Protein AF-A0A968NMX8-F1 (afdb_monomer_lite)

Structure (mmCIF, N/CA/C/O backbone):
data_AF-A0A968NMX8-F1
#
_entry.id   AF-A0A968NMX8-F1
#
loop_
_atom_site.group_PDB
_atom_site.id
_atom_site.type_symbol
_atom_site.label_atom_id
_atom_site.label_alt_id
_atom_site.label_comp_id
_atom_site.label_asym_id
_atom_site.label_entity_id
_atom_site.label_seq_id
_atom_site.pdbx_PDB_ins_code
_atom_site.Cartn_x
_atom_site.Cartn_y
_atom_site.Cartn_z
_atom_site.occupancy
_atom_site.B_iso_or_equiv
_atom_site.auth_seq_id
_atom_site.auth_comp_id
_atom_site.auth_asym_id
_atom_site.auth_atom_id
_atom_site.pdbx_PDB_model_num
ATOM 1 N N . MET A 1 1 ? 4.870 7.006 -4.780 1.00 85.50 1 MET A N 1
ATOM 2 C CA . MET A 1 1 ? 3.868 5.927 -4.674 1.00 85.50 1 MET A CA 1
ATOM 3 C C . MET A 1 1 ? 2.583 6.487 -4.098 1.00 85.50 1 MET A C 1
ATOM 5 O O . MET A 1 1 ? 2.633 7.266 -3.152 1.00 85.50 1 MET A O 1
ATOM 9 N N . ARG A 1 2 ? 1.439 6.051 -4.624 1.00 93.38 2 ARG A N 1
ATOM 10 C CA . ARG A 1 2 ? 0.101 6.561 -4.286 1.00 93.38 2 ARG A CA 1
ATOM 11 C C . ARG A 1 2 ? -0.629 5.731 -3.221 1.00 93.38 2 ARG A C 1
ATOM 13 O O . ARG A 1 2 ? -1.847 5.814 -3.096 1.00 93.38 2 ARG A O 1
ATOM 20 N N . VAL A 1 3 ? 0.099 4.961 -2.408 1.00 95.81 3 VAL A N 1
ATOM 21 C CA . VAL A 1 3 ? -0.470 4.054 -1.386 1.00 95.81 3 VAL A CA 1
ATOM 22 C C . VAL A 1 3 ? -1.419 4.794 -0.436 1.00 95.81 3 VAL A C 1
ATOM 24 O O . VAL A 1 3 ? -2.554 4.360 -0.250 1.00 95.81 3 VAL A O 1
ATOM 27 N N . ARG A 1 4 ? -1.004 5.951 0.108 1.00 96.62 4 ARG A N 1
ATOM 28 C CA . ARG A 1 4 ? -1.848 6.770 0.999 1.00 96.62 4 ARG A CA 1
ATOM 29 C C . ARG A 1 4 ? -3.142 7.211 0.317 1.00 96.62 4 ARG A C 1
ATOM 31 O O . ARG A 1 4 ? -4.202 7.153 0.932 1.00 96.62 4 ARG A O 1
ATOM 38 N N . TYR A 1 5 ? -3.053 7.641 -0.940 1.00 96.50 5 TYR A N 1
ATOM 39 C CA . TYR A 1 5 ? -4.201 8.104 -1.716 1.00 96.50 5 TYR A CA 1
ATOM 40 C C . TYR A 1 5 ? -5.244 6.990 -1.879 1.00 96.50 5 TYR A C 1
ATOM 42 O O . TYR A 1 5 ? -6.398 7.170 -1.492 1.00 96.50 5 TYR A O 1
ATOM 50 N N . TYR A 1 6 ? -4.835 5.811 -2.359 1.00 97.94 6 TYR A N 1
ATOM 51 C CA . TYR A 1 6 ? -5.762 4.692 -2.550 1.00 97.94 6 TYR A CA 1
ATOM 52 C C . TYR A 1 6 ? -6.266 4.106 -1.230 1.00 97.94 6 TYR A C 1
ATOM 54 O O . TYR A 1 6 ? -7.437 3.741 -1.143 1.00 97.94 6 TYR A O 1
ATOM 62 N N . ARG A 1 7 ? -5.439 4.085 -0.174 1.00 98.12 7 ARG A N 1
ATOM 63 C CA . ARG A 1 7 ? -5.878 3.645 1.158 1.00 98.12 7 ARG A CA 1
ATOM 64 C C . ARG A 1 7 ? -7.001 4.531 1.701 1.00 98.12 7 ARG A C 1
ATOM 66 O O . ARG A 1 7 ? -8.004 4.008 2.183 1.00 98.12 7 ARG A O 1
ATOM 73 N N . LEU A 1 8 ? -6.839 5.854 1.618 1.00 98.19 8 LEU A N 1
ATOM 74 C CA . LEU A 1 8 ? -7.848 6.810 2.083 1.00 98.19 8 LEU A CA 1
ATOM 75 C C . LEU A 1 8 ? -9.121 6.743 1.234 1.00 98.19 8 LEU A C 1
ATOM 77 O O . LEU A 1 8 ? -10.212 6.705 1.792 1.00 98.19 8 LEU A O 1
ATOM 81 N N . ARG A 1 9 ? -8.992 6.637 -0.095 1.00 97.88 9 ARG A N 1
ATOM 82 C CA . ARG A 1 9 ? -10.134 6.450 -1.006 1.00 97.88 9 ARG A CA 1
ATOM 83 C C . ARG A 1 9 ? -10.906 5.154 -0.725 1.00 97.88 9 ARG A C 1
ATOM 85 O O . ARG A 1 9 ? -12.115 5.114 -0.918 1.00 97.88 9 ARG A O 1
ATOM 92 N N . ALA A 1 10 ? -10.224 4.113 -0.251 1.00 97.38 10 ALA A N 1
ATOM 93 C CA . ALA A 1 10 ? -10.834 2.852 0.164 1.00 97.38 10 ALA A CA 1
ATOM 94 C C . ALA A 1 10 ? -11.379 2.862 1.610 1.00 97.38 10 ALA A C 1
ATOM 96 O O . ALA A 1 10 ? -11.877 1.831 2.063 1.00 97.38 10 ALA A O 1
ATOM 97 N N . GLY A 1 11 ? -11.262 3.975 2.349 1.00 98.00 11 GLY A N 1
ATOM 98 C CA . GLY A 1 11 ? -11.748 4.096 3.729 1.00 98.00 11 GLY A CA 1
ATOM 99 C C . GLY A 1 11 ? -10.994 3.233 4.747 1.00 98.00 11 GLY A C 1
ATOM 100 O O . GLY A 1 11 ? -11.551 2.866 5.778 1.00 98.00 11 GLY A O 1
ATOM 101 N N . LEU A 1 12 ? -9.743 2.860 4.464 1.00 98.25 12 LEU A N 1
ATOM 102 C CA . LEU A 1 12 ? -8.984 1.923 5.298 1.00 98.25 12 LEU A CA 1
ATOM 103 C C . LEU A 1 12 ? -8.095 2.649 6.305 1.00 98.25 12 LEU A C 1
ATOM 105 O O . LEU A 1 12 ? -7.385 3.585 5.939 1.00 98.25 12 LEU A O 1
ATOM 109 N N . SER A 1 13 ? -8.027 2.156 7.545 1.00 98.44 13 SER A N 1
ATOM 110 C CA . SER A 1 13 ? -6.909 2.471 8.445 1.00 98.44 13 SER A CA 1
ATOM 111 C C . SER A 1 13 ? -5.614 1.803 7.958 1.00 98.44 13 SER A C 1
ATOM 113 O O . SER A 1 13 ? -5.622 0.976 7.039 1.00 98.44 13 SER A O 1
ATOM 115 N N . ARG A 1 14 ? -4.471 2.165 8.550 1.00 98.38 14 ARG A N 1
ATOM 116 C CA . ARG A 1 14 ? -3.189 1.524 8.211 1.00 98.38 14 ARG A CA 1
ATOM 117 C C . ARG A 1 1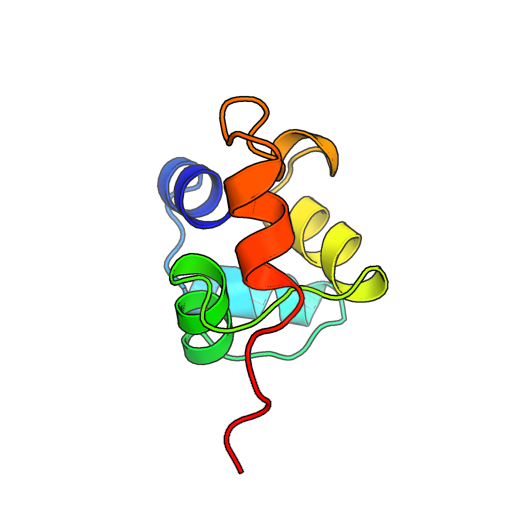4 ? -3.180 0.061 8.633 1.00 98.38 14 ARG A C 1
ATOM 119 O O . ARG A 1 14 ? -2.678 -0.778 7.897 1.00 98.38 14 ARG A O 1
ATOM 126 N N . GLU A 1 15 ? -3.784 -0.225 9.774 1.00 98.38 15 GLU A N 1
ATOM 127 C CA . GLU A 1 15 ? -3.954 -1.553 10.353 1.00 98.38 15 GLU A CA 1
ATOM 128 C C . GLU A 1 15 ? -4.876 -2.398 9.471 1.00 98.38 15 GLU A C 1
ATOM 130 O O . GLU A 1 15 ? -4.564 -3.547 9.181 1.00 98.38 15 GLU A O 1
ATOM 135 N N . ALA A 1 16 ? -5.958 -1.809 8.950 1.00 98.56 16 ALA A N 1
ATOM 136 C CA . ALA A 1 16 ? -6.852 -2.493 8.022 1.00 98.56 16 ALA A CA 1
ATOM 137 C C . ALA A 1 16 ? -6.158 -2.836 6.694 1.00 98.56 16 ALA A C 1
ATOM 139 O O . ALA A 1 16 ? -6.357 -3.927 6.160 1.00 98.56 16 ALA A O 1
ATOM 140 N N . LEU A 1 17 ? -5.324 -1.936 6.156 1.00 98.50 17 LEU A N 1
ATOM 141 C CA . LEU A 1 17 ? -4.521 -2.247 4.969 1.00 98.50 17 LEU A CA 1
ATOM 142 C C . LEU A 1 17 ? -3.481 -3.336 5.267 1.00 98.50 17 LEU A C 1
ATOM 144 O O . LEU A 1 17 ? -3.334 -4.264 4.479 1.00 98.50 17 LEU A O 1
ATOM 148 N N . ALA A 1 18 ? -2.804 -3.248 6.410 1.00 98.50 18 ALA A N 1
ATOM 149 C CA . ALA A 1 18 ? -1.823 -4.234 6.842 1.00 98.50 18 ALA A CA 1
ATOM 150 C C . ALA A 1 18 ? -2.445 -5.638 6.986 1.00 98.50 18 ALA A C 1
ATOM 152 O O . ALA A 1 18 ? -1.913 -6.601 6.443 1.00 98.50 18 ALA A O 1
ATOM 153 N N . ALA A 1 19 ? -3.637 -5.740 7.582 1.00 98.44 19 ALA A N 1
ATOM 154 C CA . ALA A 1 19 ? -4.386 -6.993 7.671 1.00 98.44 19 ALA A CA 1
ATOM 155 C C . ALA A 1 19 ? -4.746 -7.571 6.288 1.00 98.44 19 ALA A C 1
ATOM 157 O O . ALA A 1 19 ? -4.669 -8.782 6.078 1.00 98.44 19 ALA A O 1
ATOM 158 N N . ARG A 1 20 ? -5.090 -6.718 5.310 1.00 98.44 20 ARG A N 1
ATOM 159 C CA . ARG A 1 20 ? -5.329 -7.158 3.923 1.00 98.44 20 ARG A CA 1
ATOM 160 C C . ARG A 1 20 ? -4.062 -7.659 3.236 1.00 98.44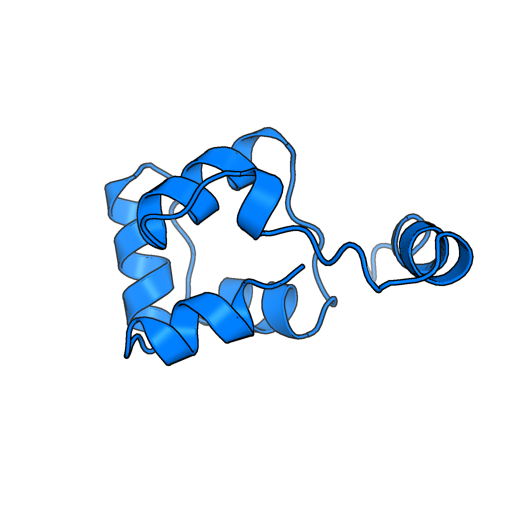 20 ARG A C 1
ATOM 162 O O . ARG A 1 20 ? -4.144 -8.624 2.483 1.00 98.44 20 A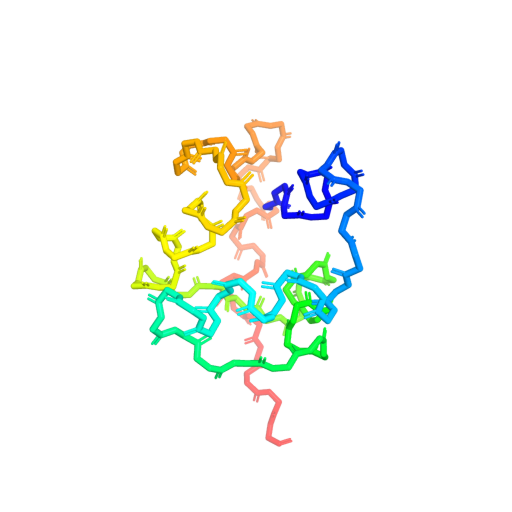RG A O 1
ATOM 169 N N . CYS A 1 21 ? -2.917 -7.026 3.488 1.00 98.19 21 CYS A N 1
ATOM 170 C CA . CYS A 1 21 ? -1.625 -7.534 3.030 1.00 98.19 21 CYS A CA 1
ATOM 171 C C . CYS A 1 21 ? -1.333 -8.914 3.640 1.00 98.19 21 CYS A C 1
ATOM 173 O O . CYS A 1 21 ? -0.975 -9.829 2.899 1.00 98.19 21 CYS A O 1
ATOM 175 N N . GLY A 1 22 ? -1.591 -9.095 4.941 1.00 98.00 22 GLY A N 1
ATOM 176 C CA . GLY A 1 22 ? -1.444 -10.382 5.631 1.00 98.00 22 GLY A CA 1
ATOM 177 C C . GLY A 1 22 ? -2.305 -11.483 5.010 1.00 98.00 22 GLY A C 1
ATOM 178 O O . GLY A 1 22 ? -1.798 -12.547 4.666 1.00 98.00 22 GLY A O 1
ATOM 179 N N . ALA A 1 23 ? -3.581 -11.193 4.730 1.00 97.69 23 ALA A N 1
ATOM 180 C CA . ALA A 1 23 ? -4.484 -12.113 4.026 1.00 97.69 23 ALA A CA 1
ATOM 181 C C . ALA A 1 23 ? -4.035 -12.451 2.587 1.00 97.69 23 ALA A C 1
ATOM 183 O O . ALA A 1 23 ? -4.492 -13.433 2.003 1.00 97.69 23 ALA A O 1
ATOM 184 N N . ALA A 1 24 ? -3.151 -11.641 2.004 1.00 95.38 24 ALA A N 1
ATOM 185 C CA . ALA A 1 24 ? -2.547 -11.863 0.697 1.00 95.38 24 ALA A CA 1
ATOM 186 C C . ALA A 1 24 ? -1.121 -12.451 0.773 1.00 95.38 24 ALA A C 1
ATOM 188 O O . ALA A 1 24 ? -0.475 -12.569 -0.267 1.00 95.38 24 ALA A O 1
ATOM 189 N N . GLY A 1 25 ? -0.655 -12.848 1.964 1.00 95.75 25 GLY A N 1
ATOM 190 C CA . GLY A 1 25 ? 0.628 -13.524 2.178 1.00 95.75 25 GLY A CA 1
ATOM 191 C C . GLY A 1 25 ? 1.789 -12.614 2.593 1.00 95.75 25 GLY A C 1
ATOM 192 O O . GLY A 1 25 ? 2.920 -13.086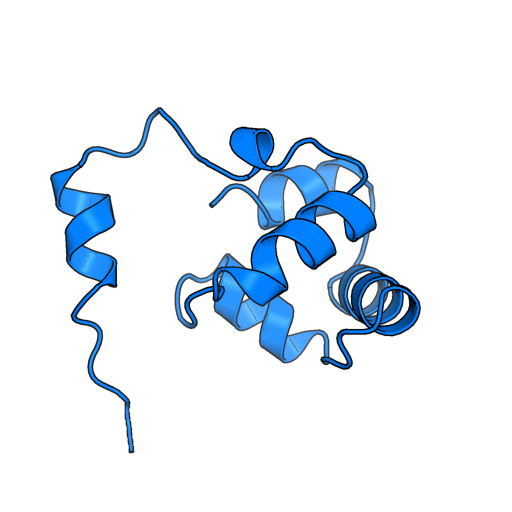 2.656 1.00 95.75 25 GLY A O 1
ATOM 193 N N . TRP A 1 26 ? 1.540 -11.332 2.883 1.00 97.88 26 TRP A N 1
ATOM 194 C CA . TRP A 1 26 ? 2.560 -10.393 3.365 1.00 97.88 26 TRP A CA 1
ATOM 195 C C . TRP A 1 26 ? 2.218 -9.882 4.763 1.00 97.88 26 TRP A C 1
ATOM 197 O O . TRP A 1 26 ? 1.470 -8.916 4.924 1.00 97.88 26 TRP A O 1
ATOM 207 N N . ASP A 1 27 ? 2.762 -10.556 5.775 1.00 96.56 27 ASP A N 1
ATOM 208 C CA . ASP A 1 27 ? 2.520 -10.230 7.178 1.00 96.56 27 ASP A CA 1
ATOM 209 C C . ASP A 1 27 ? 3.326 -8.997 7.617 1.00 96.56 27 ASP A C 1
ATOM 211 O O . ASP A 1 27 ? 4.555 -9.018 7.723 1.00 96.56 27 ASP A O 1
ATOM 215 N N . ILE A 1 28 ? 2.620 -7.887 7.824 1.00 96.94 28 ILE A N 1
ATOM 216 C CA . ILE A 1 28 ? 3.173 -6.600 8.245 1.00 96.94 28 ILE A CA 1
ATOM 217 C C . ILE A 1 28 ? 2.197 -5.888 9.181 1.00 96.94 28 ILE A C 1
ATOM 219 O O . ILE A 1 28 ? 0.995 -6.119 9.147 1.00 96.94 28 ILE A O 1
ATOM 223 N N . GLY A 1 29 ? 2.708 -4.948 9.979 1.00 97.38 29 GLY A N 1
ATOM 224 C CA . GLY A 1 29 ? 1.886 -4.055 10.801 1.00 97.38 29 GLY A CA 1
ATOM 225 C C . GLY A 1 29 ? 1.611 -2.690 10.156 1.00 97.38 29 GLY A C 1
ATOM 226 O O . GLY A 1 29 ? 2.284 -2.268 9.209 1.00 97.38 29 GLY A O 1
ATOM 227 N N . GLY A 1 30 ? 0.683 -1.928 10.747 1.00 96.75 30 GLY A N 1
ATOM 228 C CA . GLY A 1 30 ? 0.354 -0.556 10.325 1.00 96.75 30 GLY A CA 1
ATOM 229 C C . GLY A 1 30 ? 1.551 0.409 10.342 1.00 96.75 30 GLY A C 1
ATOM 230 O O . GLY A 1 30 ? 1.629 1.323 9.519 1.00 96.75 30 GLY A O 1
ATOM 231 N N . GLY A 1 31 ? 2.548 0.165 11.202 1.00 97.69 31 GLY A N 1
ATOM 232 C CA . GLY A 1 31 ? 3.807 0.918 11.220 1.00 97.69 31 GLY A CA 1
ATOM 233 C C . GLY A 1 31 ? 4.642 0.756 9.942 1.00 97.69 31 GLY A C 1
ATOM 234 O O . GLY A 1 31 ? 5.265 1.718 9.489 1.00 97.69 31 GLY A O 1
ATOM 235 N N . THR A 1 32 ? 4.621 -0.423 9.312 1.00 97.00 32 THR A N 1
ATOM 236 C CA . THR A 1 32 ? 5.272 -0.645 8.009 1.00 97.00 32 THR A CA 1
ATOM 237 C C . THR A 1 32 ? 4.570 0.157 6.920 1.00 97.00 32 THR A C 1
ATOM 239 O O . THR A 1 32 ? 5.236 0.870 6.169 1.00 97.00 32 THR A O 1
ATOM 242 N N . ILE A 1 33 ? 3.232 0.137 6.900 1.00 97.81 33 ILE A N 1
ATOM 243 C CA . ILE A 1 33 ? 2.430 0.971 5.995 1.00 97.81 33 ILE A CA 1
ATOM 244 C C . ILE A 1 33 ? 2.751 2.458 6.199 1.00 97.81 33 ILE A C 1
ATOM 246 O O . ILE A 1 33 ? 2.996 3.163 5.225 1.00 97.81 33 ILE A O 1
ATOM 250 N N . ALA A 1 34 ? 2.831 2.937 7.445 1.00 96.62 34 ALA A N 1
ATOM 251 C CA . ALA A 1 34 ? 3.179 4.330 7.736 1.00 96.62 34 ALA A CA 1
ATOM 252 C C . ALA A 1 34 ? 4.554 4.727 7.167 1.00 96.62 34 ALA A C 1
ATOM 254 O O . ALA A 1 34 ? 4.697 5.808 6.596 1.00 96.62 34 ALA A O 1
ATOM 255 N N . LYS A 1 35 ? 5.561 3.848 7.282 1.00 94.44 35 LYS A N 1
ATOM 256 C CA . LYS A 1 35 ? 6.897 4.083 6.711 1.00 94.44 35 LYS A CA 1
ATOM 257 C C . LYS A 1 35 ? 6.865 4.131 5.182 1.00 94.44 35 LYS A C 1
ATOM 259 O O . LYS A 1 35 ? 7.554 4.975 4.614 1.00 94.44 35 LYS A O 1
ATOM 264 N N . ILE A 1 36 ? 6.066 3.284 4.531 1.00 93.62 36 ILE A N 1
ATOM 265 C CA . ILE A 1 36 ? 5.873 3.305 3.071 1.00 93.62 36 ILE A CA 1
ATOM 266 C C . ILE A 1 36 ? 5.202 4.616 2.640 1.00 93.62 36 ILE A C 1
ATOM 268 O O . ILE A 1 36 ? 5.705 5.304 1.756 1.00 93.62 36 ILE A O 1
ATOM 272 N N . GLU A 1 37 ? 4.112 5.014 3.304 1.00 93.88 37 GLU A N 1
ATOM 273 C CA . GLU A 1 37 ? 3.398 6.268 3.012 1.00 93.88 37 GLU A CA 1
ATOM 274 C C . GLU A 1 37 ? 4.265 7.518 3.201 1.00 93.88 37 GLU A C 1
ATOM 276 O O . GLU A 1 37 ? 4.070 8.513 2.508 1.00 93.88 37 GLU A O 1
ATOM 281 N N . ALA A 1 38 ? 5.205 7.476 4.147 1.00 90.50 38 ALA A N 1
ATOM 282 C CA . ALA A 1 38 ? 6.147 8.557 4.422 1.00 90.50 38 ALA A CA 1
ATOM 283 C C . ALA A 1 38 ? 7.442 8.461 3.593 1.00 90.50 38 ALA A C 1
ATOM 285 O O . ALA A 1 38 ? 8.394 9.194 3.866 1.00 90.50 38 ALA A O 1
ATOM 286 N N . PHE A 1 39 ? 7.523 7.532 2.632 1.00 85.75 39 PHE A N 1
ATOM 287 C CA . PHE A 1 39 ? 8.728 7.258 1.842 1.00 85.75 39 PHE A CA 1
ATOM 288 C C . PHE A 1 39 ? 9.972 6.948 2.696 1.00 85.75 39 PHE A C 1
ATOM 290 O O . PHE A 1 39 ? 11.105 7.170 2.275 1.00 85.75 39 PHE A O 1
ATOM 297 N N . ARG A 1 40 ? 9.792 6.455 3.923 1.00 86.94 40 ARG A N 1
ATOM 298 C CA . ARG A 1 40 ? 10.873 6.051 4.841 1.00 86.94 40 ARG A CA 1
ATOM 299 C C . ARG A 1 40 ? 11.286 4.593 4.655 1.00 86.94 40 ARG A C 1
ATOM 301 O O . ARG A 1 40 ? 12.298 4.188 5.213 1.00 86.94 40 ARG A O 1
ATOM 308 N N . ARG A 1 41 ? 10.505 3.826 3.894 1.00 88.81 41 ARG A N 1
ATOM 309 C CA . ARG A 1 41 ? 10.790 2.457 3.464 1.00 88.81 41 ARG A CA 1
ATOM 310 C C . ARG A 1 41 ? 10.367 2.306 2.006 1.00 88.81 41 ARG A C 1
ATOM 312 O O . ARG A 1 41 ? 9.272 2.738 1.650 1.00 88.81 41 ARG A O 1
ATOM 319 N N . SER A 1 42 ? 11.227 1.688 1.206 1.00 88.38 42 SER A N 1
ATOM 320 C CA . SER A 1 42 ? 10.908 1.271 -0.159 1.00 88.38 42 SER A CA 1
ATOM 321 C C . SER A 1 42 ? 10.067 -0.005 -0.152 1.00 88.38 42 SER A C 1
ATOM 323 O O . SER A 1 42 ? 10.138 -0.794 0.790 1.00 88.38 42 SER A O 1
ATOM 325 N N . VAL A 1 43 ? 9.272 -0.181 -1.201 1.00 91.62 43 VAL A N 1
ATOM 326 C CA . VAL A 1 43 ? 8.516 -1.407 -1.471 1.00 91.62 43 VAL A CA 1
ATOM 327 C C . VAL A 1 43 ? 9.332 -2.230 -2.460 1.00 91.62 43 VAL A C 1
ATOM 329 O O . VAL A 1 43 ? 9.758 -1.687 -3.478 1.00 91.62 43 VAL A O 1
ATOM 332 N N . TYR A 1 44 ? 9.571 -3.501 -2.155 1.00 91.88 44 TYR A N 1
ATOM 333 C CA . TYR A 1 44 ? 10.261 -4.417 -3.064 1.00 91.88 44 TYR A CA 1
ATOM 334 C C . TYR A 1 44 ? 9.335 -4.904 -4.182 1.00 91.88 44 TYR A C 1
ATOM 336 O O . TYR A 1 44 ? 8.113 -4.940 -4.023 1.00 91.88 44 TYR A O 1
ATOM 344 N N . ASP A 1 45 ? 9.918 -5.367 -5.286 1.00 93.31 45 ASP A N 1
ATOM 345 C CA . ASP A 1 45 ? 9.172 -5.828 -6.465 1.00 93.31 45 ASP A CA 1
ATOM 346 C C . ASP A 1 45 ? 8.141 -6.917 -6.128 1.00 93.31 45 ASP A C 1
ATOM 348 O O . ASP A 1 45 ? 7.030 -6.897 -6.647 1.00 93.31 45 ASP A O 1
ATOM 352 N N . ALA A 1 46 ? 8.462 -7.823 -5.197 1.00 94.25 46 ALA A N 1
ATOM 353 C CA . ALA A 1 46 ? 7.547 -8.874 -4.740 1.00 94.25 46 ALA A CA 1
ATOM 354 C C . ALA A 1 46 ? 6.417 -8.364 -3.818 1.00 94.25 46 ALA A C 1
ATOM 356 O O . ALA A 1 46 ? 5.350 -8.972 -3.750 1.00 94.25 46 ALA A O 1
ATOM 357 N N . GLU A 1 47 ? 6.620 -7.244 -3.118 1.00 95.81 47 GLU A N 1
ATOM 358 C CA . GLU A 1 47 ? 5.614 -6.632 -2.235 1.00 95.81 47 GLU A CA 1
ATOM 359 C C . GLU A 1 47 ? 4.582 -5.818 -3.042 1.00 95.81 47 GLU A C 1
ATOM 361 O O . GLU A 1 47 ? 3.430 -5.647 -2.629 1.00 95.81 47 GLU A O 1
ATOM 366 N N . LEU A 1 48 ? 4.978 -5.322 -4.217 1.00 95.62 48 LEU A N 1
ATOM 367 C CA . LEU A 1 48 ? 4.174 -4.420 -5.035 1.00 95.62 48 LEU A CA 1
ATOM 368 C C . LEU A 1 48 ? 2.853 -5.050 -5.541 1.00 95.62 48 LEU A C 1
ATOM 370 O O . LEU A 1 48 ? 1.804 -4.419 -5.359 1.00 95.62 48 LEU A O 1
ATOM 374 N N . PRO A 1 49 ? 2.826 -6.287 -6.086 1.00 97.31 49 PRO A N 1
ATOM 375 C CA . PRO A 1 49 ? 1.579 -6.963 -6.447 1.00 97.31 49 PRO A CA 1
ATOM 376 C C . PRO A 1 49 ? 0.652 -7.190 -5.249 1.00 97.31 49 PRO A C 1
ATOM 378 O O . PRO A 1 49 ? -0.571 -7.108 -5.386 1.00 97.31 49 PRO A O 1
ATOM 381 N N . VAL A 1 50 ? 1.216 -7.443 -4.062 1.00 97.94 50 VAL A N 1
ATOM 382 C CA . VAL A 1 50 ? 0.438 -7.654 -2.835 1.00 97.94 50 VAL A CA 1
ATOM 383 C C . VAL A 1 50 ? -0.265 -6.364 -2.414 1.00 97.94 50 VAL A C 1
ATOM 385 O O . VAL A 1 50 ? -1.462 -6.387 -2.124 1.00 97.94 50 VAL A O 1
ATOM 388 N N . LEU A 1 51 ? 0.434 -5.225 -2.459 1.00 97.50 51 LEU A N 1
ATOM 389 C CA . LEU A 1 51 ? -0.162 -3.909 -2.203 1.00 97.50 51 LEU A CA 1
ATOM 390 C C . LEU A 1 51 ? -1.286 -3.581 -3.184 1.00 97.50 51 LEU A C 1
ATOM 392 O O . LEU A 1 51 ? -2.359 -3.149 -2.758 1.00 97.50 51 LEU A O 1
ATOM 396 N N . ALA A 1 52 ? -1.054 -3.802 -4.480 1.00 97.75 52 ALA A N 1
ATOM 397 C CA . ALA A 1 52 ? -2.050 -3.557 -5.519 1.00 97.75 52 ALA A CA 1
ATOM 398 C C . ALA A 1 52 ? -3.314 -4.402 -5.276 1.00 97.75 52 ALA A C 1
ATOM 400 O O . ALA A 1 52 ? -4.430 -3.873 -5.242 1.00 97.75 52 ALA A O 1
ATOM 401 N N . LYS A 1 53 ? -3.136 -5.696 -4.970 1.00 98.00 53 LYS A N 1
ATOM 402 C CA . LYS A 1 53 ? -4.224 -6.617 -4.613 1.00 98.00 53 LYS A CA 1
ATOM 403 C C . LYS A 1 53 ? -4.975 -6.174 -3.351 1.00 98.00 53 LYS A C 1
ATOM 405 O O . LYS A 1 53 ? -6.206 -6.143 -3.358 1.00 98.00 53 LYS A O 1
ATOM 410 N N . ALA A 1 54 ? -4.268 -5.795 -2.286 1.00 97.88 54 ALA A N 1
ATOM 411 C CA . ALA A 1 54 ? -4.869 -5.361 -1.020 1.00 97.88 54 ALA A CA 1
ATOM 412 C C . ALA A 1 54 ? -5.693 -4.062 -1.163 1.00 97.88 54 ALA A C 1
ATOM 414 O O . ALA A 1 54 ? -6.735 -3.893 -0.510 1.00 97.88 54 ALA A O 1
ATOM 415 N N . LEU A 1 55 ? -5.246 -3.161 -2.043 1.00 97.94 55 LEU A N 1
ATOM 416 C CA . LEU A 1 55 ? -5.906 -1.893 -2.363 1.00 97.94 55 LEU A CA 1
ATOM 417 C C . LEU A 1 55 ? -6.969 -2.012 -3.465 1.00 97.94 55 LEU A C 1
ATOM 419 O O . LEU A 1 55 ? -7.745 -1.074 -3.635 1.00 97.94 55 LEU A O 1
ATOM 423 N N . LYS A 1 56 ? -7.048 -3.159 -4.153 1.00 97.56 56 LYS A N 1
ATOM 424 C CA . LYS A 1 56 ? -7.934 -3.407 -5.303 1.00 97.56 56 LYS A CA 1
ATOM 425 C C . LYS A 1 56 ? -7.701 -2.414 -6.451 1.00 97.56 56 LYS A C 1
ATOM 427 O O . LYS A 1 56 ? -8.644 -1.820 -6.967 1.00 97.56 56 LYS A O 1
ATOM 432 N N . VAL A 1 57 ? -6.437 -2.232 -6.822 1.00 97.62 57 VAL A N 1
ATOM 433 C CA . VAL A 1 57 ? -5.990 -1.346 -7.911 1.00 97.62 57 VAL A CA 1
ATOM 434 C C . VAL A 1 57 ? -4.990 -2.072 -8.809 1.00 97.62 57 VAL A C 1
ATOM 436 O O . VAL A 1 57 ? -4.470 -3.125 -8.430 1.00 97.62 57 VAL A O 1
ATOM 439 N N . GLY A 1 58 ? -4.710 -1.528 -9.992 1.00 96.62 58 GLY A N 1
ATOM 440 C CA . GLY A 1 58 ? -3.614 -2.005 -10.828 1.00 96.62 58 GLY A CA 1
ATOM 441 C C . GLY A 1 58 ? -2.252 -1.670 -10.215 1.00 96.62 58 GLY A C 1
ATOM 442 O O . GLY A 1 58 ? -2.113 -0.743 -9.423 1.00 96.62 58 GLY A O 1
ATOM 443 N N . ILE A 1 59 ? -1.208 -2.405 -10.598 1.00 95.19 59 ILE A N 1
ATOM 444 C CA . ILE A 1 59 ? 0.161 -2.095 -10.150 1.00 95.19 59 ILE A CA 1
ATOM 445 C C . ILE A 1 59 ? 0.572 -0.687 -10.606 1.00 95.19 59 ILE A C 1
ATOM 447 O O . ILE A 1 59 ? 1.134 0.073 -9.819 1.00 95.19 59 ILE A O 1
ATOM 451 N N . MET A 1 60 ? 0.225 -0.314 -11.843 1.00 93.88 60 MET A N 1
ATOM 452 C CA . MET A 1 60 ? 0.560 0.996 -12.409 1.00 93.88 60 MET A CA 1
ATOM 453 C C . MET A 1 60 ? -0.125 2.156 -11.675 1.00 93.88 60 MET A C 1
ATOM 455 O O . MET A 1 60 ? 0.477 3.214 -11.533 1.00 93.88 60 MET A O 1
ATOM 459 N N . ASP A 1 61 ? -1.307 1.933 -11.092 1.00 95.06 61 ASP A N 1
ATOM 460 C CA . ASP A 1 61 ? -1.992 2.934 -10.264 1.00 95.06 61 ASP A CA 1
ATOM 461 C C . ASP A 1 61 ? -1.150 3.364 -9.051 1.00 95.06 61 ASP A C 1
ATOM 463 O O . ASP A 1 61 ? -1.268 4.487 -8.563 1.00 95.06 61 ASP A O 1
ATOM 467 N N . LEU A 1 62 ? -0.283 2.487 -8.532 1.00 93.44 62 LEU A N 1
ATOM 468 C CA . LEU A 1 62 ? 0.550 2.806 -7.370 1.00 93.44 62 LEU A CA 1
ATOM 469 C C . LEU A 1 62 ? 1.674 3.795 -7.690 1.00 93.44 62 LEU A C 1
ATOM 471 O O . LEU A 1 62 ? 2.230 4.390 -6.754 1.00 93.44 62 LEU A O 1
ATOM 475 N N . TYR A 1 63 ? 1.998 3.996 -8.965 1.00 89.75 63 TYR A N 1
ATOM 476 C CA . TYR A 1 63 ? 2.973 4.982 -9.403 1.00 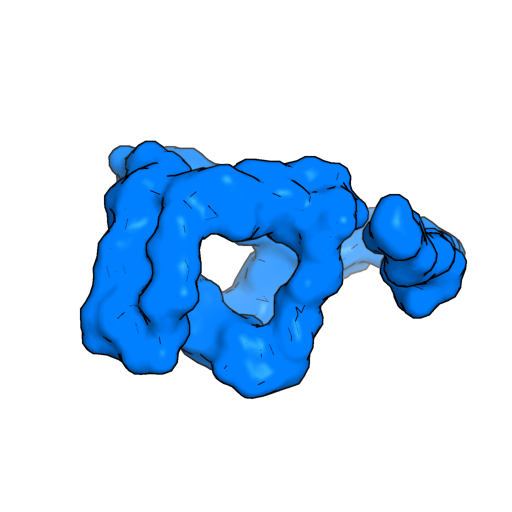89.75 63 TYR A CA 1
ATOM 477 C C . TYR A 1 63 ? 2.324 6.355 -9.538 1.00 89.75 63 TYR A C 1
ATOM 479 O O . TYR A 1 63 ? 1.131 6.503 -9.787 1.00 89.75 63 TYR A O 1
ATOM 487 N N . ASP A 1 64 ? 3.125 7.382 -9.290 1.00 83.56 64 ASP A N 1
ATOM 488 C CA . ASP A 1 64 ? 2.711 8.756 -9.507 1.00 83.56 64 ASP A CA 1
ATOM 489 C C . ASP A 1 64 ? 3.520 9.294 -10.680 1.00 83.56 64 ASP A C 1
ATOM 491 O O . ASP A 1 64 ? 4.707 9.586 -10.538 1.00 83.56 64 ASP A O 1
ATOM 495 N N . GLU A 1 65 ? 2.877 9.351 -11.844 1.00 79.62 65 GLU A N 1
ATOM 496 C CA . GLU A 1 65 ? 3.474 9.812 -13.102 1.00 79.62 65 GLU A CA 1
ATOM 497 C C . GLU A 1 65 ? 3.839 11.303 -13.063 1.00 79.62 65 GLU A C 1
ATOM 499 O O . GLU A 1 65 ? 4.581 11.781 -13.917 1.00 79.62 65 GLU A O 1
ATOM 504 N N . THR A 1 66 ? 3.358 12.042 -12.057 1.00 82.94 66 THR A N 1
ATOM 505 C CA . THR A 1 66 ? 3.663 13.468 -11.892 1.00 82.94 66 THR A CA 1
ATOM 506 C C . THR A 1 66 ? 4.977 13.721 -11.152 1.00 82.94 66 THR A C 1
ATOM 508 O O . THR A 1 66 ? 5.465 14.851 -11.153 1.00 82.94 66 THR A O 1
ATOM 511 N N . ILE A 1 67 ? 5.577 12.693 -10.536 1.00 77.38 67 ILE A N 1
ATOM 512 C CA . ILE A 1 67 ? 6.840 12.841 -9.806 1.00 77.38 67 ILE A CA 1
ATOM 513 C C . ILE A 1 67 ? 8.002 12.945 -10.807 1.00 77.38 67 ILE A C 1
ATOM 515 O O . ILE A 1 67 ? 8.237 12.005 -11.572 1.00 77.38 67 ILE A O 1
ATOM 519 N N . PRO A 1 68 ? 8.799 14.031 -10.779 1.00 83.81 68 PRO A N 1
ATOM 520 C CA . PRO A 1 68 ? 9.968 14.169 -11.641 1.00 83.81 68 PRO A CA 1
ATOM 521 C C . PRO A 1 68 ? 10.994 13.049 -11.416 1.00 83.81 68 PRO A C 1
ATOM 523 O O . PRO A 1 68 ? 11.283 12.680 -10.276 1.00 83.81 68 PRO A O 1
ATOM 526 N N . PHE A 1 69 ? 11.646 12.577 -12.485 1.00 83.19 69 PHE A N 1
ATOM 527 C CA . PHE A 1 69 ? 12.635 11.488 -12.405 1.00 83.19 69 PHE A CA 1
ATOM 528 C C . PHE A 1 69 ? 13.746 11.742 -11.370 1.00 83.19 69 PHE A C 1
ATOM 530 O O . PHE A 1 69 ? 14.133 10.837 -10.633 1.00 83.19 69 PHE A O 1
ATOM 537 N N . ARG A 1 70 ? 14.205 12.995 -11.230 1.00 82.25 70 ARG A N 1
ATOM 538 C CA . ARG A 1 70 ? 15.205 13.386 -10.218 1.00 82.25 70 ARG A CA 1
ATOM 539 C C . ARG A 1 70 ? 14.772 13.041 -8.782 1.00 82.25 70 ARG A C 1
ATOM 541 O O . ARG A 1 70 ? 15.603 12.681 -7.955 1.00 82.25 70 ARG A O 1
ATOM 548 N N . GLU A 1 71 ? 13.476 13.140 -8.487 1.00 77.38 71 GLU A N 1
ATOM 549 C CA . GLU A 1 71 ? 12.906 12.880 -7.160 1.00 77.38 71 GLU A CA 1
ATOM 550 C C . GLU A 1 71 ? 12.696 11.381 -6.927 1.00 77.38 71 GLU A C 1
ATOM 552 O O . GLU A 1 71 ? 12.875 10.899 -5.806 1.00 77.38 71 GLU A O 1
ATOM 557 N N . LEU A 1 72 ? 12.412 10.623 -7.994 1.00 76.19 72 LEU A N 1
ATOM 558 C CA . LEU A 1 72 ? 12.395 9.159 -7.951 1.00 76.19 72 LEU A CA 1
ATOM 559 C C . LEU A 1 72 ? 13.779 8.610 -7.574 1.00 76.19 72 LEU A C 1
ATOM 561 O O . LEU A 1 72 ? 13.900 7.815 -6.640 1.00 76.19 72 LEU A O 1
ATOM 565 N N . VAL A 1 73 ? 14.831 9.088 -8.245 1.00 80.75 73 VAL A N 1
ATOM 566 C CA . VAL A 1 73 ? 16.212 8.624 -8.026 1.00 80.75 73 VAL A CA 1
ATOM 567 C C . VAL A 1 73 ? 16.736 9.011 -6.639 1.00 80.75 73 VAL A C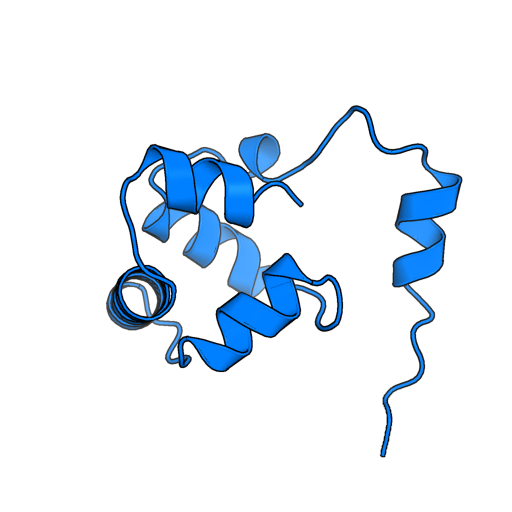 1
ATOM 569 O O . VAL A 1 73 ? 17.473 8.239 -6.025 1.00 80.75 73 VAL A O 1
ATOM 572 N N . ALA A 1 74 ? 16.296 10.143 -6.077 1.00 75.19 74 ALA A N 1
ATOM 573 C CA . ALA A 1 74 ? 16.666 10.560 -4.721 1.00 75.19 74 ALA A CA 1
ATOM 574 C C . ALA A 1 74 ? 16.275 9.534 -3.633 1.00 75.19 74 ALA A C 1
ATOM 576 O O . ALA A 1 74 ? 16.862 9.515 -2.549 1.00 75.19 74 ALA A O 1
ATOM 577 N N . CYS A 1 75 ? 15.300 8.661 -3.904 1.00 68.75 75 CYS A N 1
ATOM 578 C CA . CYS A 1 75 ? 14.880 7.618 -2.970 1.00 68.75 75 CYS A CA 1
ATOM 579 C C . CYS A 1 75 ? 15.710 6.327 -3.053 1.00 68.75 75 CYS A C 1
ATOM 581 O O . CYS A 1 75 ? 15.665 5.552 -2.098 1.00 68.75 75 CYS A O 1
ATOM 583 N N . LEU A 1 76 ? 16.465 6.105 -4.136 1.00 73.81 76 LEU A N 1
ATOM 584 C CA . LEU A 1 76 ? 17.242 4.876 -4.355 1.00 73.81 76 LEU A CA 1
ATOM 585 C C . LEU A 1 76 ? 18.457 4.772 -3.421 1.00 73.81 76 LEU A C 1
ATOM 587 O O . LEU A 1 76 ? 18.826 3.677 -3.017 1.00 73.81 76 LEU A O 1
ATOM 591 N N . ASN A 1 77 ? 19.030 5.910 -3.020 1.00 69.62 77 ASN A N 1
ATOM 592 C CA . ASN A 1 77 ? 20.268 5.972 -2.235 1.00 69.62 77 ASN A CA 1
ATOM 593 C C . ASN A 1 77 ? 20.040 6.299 -0.750 1.00 69.62 77 ASN A C 1
ATOM 595 O O . ASN A 1 77 ? 20.949 6.795 -0.081 1.00 69.62 77 ASN A O 1
ATOM 599 N N . LYS A 1 78 ? 18.830 6.083 -0.207 1.00 63.84 78 LYS A N 1
ATOM 600 C CA . LYS A 1 78 ? 18.594 6.326 1.225 1.00 63.84 78 LYS A CA 1
ATOM 601 C C . LYS A 1 78 ? 19.493 5.385 2.035 1.00 63.84 78 LYS A C 1
ATOM 603 O O . LYS A 1 78 ? 19.354 4.173 1.882 1.00 63.84 78 LYS A O 1
ATOM 608 N N . PRO A 1 79 ? 20.392 5.904 2.893 1.00 54.91 79 PRO A N 1
ATOM 609 C CA . PRO A 1 79 ? 21.267 5.046 3.673 1.00 54.91 79 PRO A CA 1
ATOM 610 C C . PRO A 1 79 ? 20.409 4.132 4.546 1.00 54.91 79 PRO A C 1
ATOM 612 O O . PRO A 1 79 ? 19.464 4.599 5.195 1.00 54.91 79 PRO A O 1
ATOM 615 N N . ALA A 1 80 ? 20.738 2.839 4.560 1.00 50.62 80 ALA A N 1
ATOM 616 C CA . ALA A 1 80 ? 20.236 1.919 5.567 1.00 50.62 80 ALA A CA 1
ATOM 617 C C . ALA A 1 80 ? 20.684 2.478 6.922 1.00 50.62 80 ALA A C 1
ATOM 619 O O . ALA A 1 80 ? 21.860 2.407 7.264 1.00 50.62 80 ALA A O 1
ATOM 620 N N . ARG A 1 81 ? 19.785 3.149 7.652 1.00 52.97 81 ARG A N 1
ATOM 621 C CA . ARG A 1 81 ? 20.100 3.553 9.023 1.00 52.97 81 ARG A CA 1
ATOM 622 C C . ARG A 1 81 ? 20.222 2.266 9.833 1.00 52.97 81 ARG A C 1
ATOM 624 O O . ARG A 1 81 ? 19.222 1.566 9.982 1.00 52.97 81 ARG A O 1
ATOM 631 N N . SER A 1 82 ? 21.461 1.988 10.243 1.00 40.78 82 SER A N 1
ATOM 632 C CA . SER A 1 82 ? 21.864 1.048 11.293 1.00 40.78 82 SER A CA 1
ATOM 633 C C . SER A 1 82 ? 21.003 1.190 12.538 1.00 40.78 82 SER A C 1
ATOM 635 O O . SER A 1 82 ? 20.737 2.365 12.895 1.00 40.78 82 SER A O 1
#

Radius of gyration: 12.61 Å; chains: 1; bounding box: 34×28×24 Å

Sequence (82 aa):
MRVRYYRLRAGLSREALAARCGAAGWDIGGGTIAKIEAFRRSVYDAELPVLAKALKVGIMDLYDETIPFRELVACLNKPARS

Foldseek 3Di:
DCLVVLCVVVVHQLQLLQVQLVVVPHHDGSVVVVCVVVLVDDADPVSQVSSCRSSVHDSCVNDDPPDDPVRVVVSVPDDPDD

Secondary structure (DSSP, 8-state):
--HHHHHHHTT--HHHHHHHHHHTT----HHHHHHHHTTSSPPPTTHHHHHHHHHTS-TGGGS-TTS-HHHHHTTTT-----

pLDDT: mean 90.08, std 12.23, range [40.78, 98.56]